Protein AF-A0A317JNQ4-F1 (afdb_monomer_lite)

Secondary structure (DSSP, 8-state):
---------------------TTHHHHHHHHHHHTT--HHHHHHHHHHHHHHHHHHTTEEEEEETTTTEEEEEE---

Structure (mmCIF, N/CA/C/O backbone):
data_AF-A0A317JNQ4-F1
#
_entry.id   AF-A0A317JNQ4-F1
#
loop_
_atom_site.group_PDB
_atom_site.id
_atom_site.type_symbol
_atom_site.label_atom_id
_atom_site.label_alt_id
_atom_site.label_comp_id
_atom_site.label_asym_id
_atom_site.label_entity_id
_atom_site.label_seq_id
_atom_site.pdbx_PDB_ins_code
_atom_site.Cartn_x
_atom_site.Cartn_y
_atom_site.Cartn_z
_atom_site.occupancy
_atom_site.B_iso_or_equiv
_atom_site.auth_seq_id
_atom_site.auth_comp_id
_atom_site.auth_asym_id
_atom_site.auth_atom_id
_atom_site.pdbx_PDB_model_num
ATOM 1 N N . MET A 1 1 ? 7.735 -23.300 -52.524 1.00 45.69 1 MET A N 1
ATOM 2 C CA . MET A 1 1 ? 8.970 -22.807 -51.884 1.00 45.69 1 MET A CA 1
ATOM 3 C C . MET A 1 1 ? 8.587 -21.668 -50.964 1.00 45.69 1 MET A C 1
ATOM 5 O O . MET A 1 1 ? 7.768 -20.844 -51.348 1.00 45.69 1 MET A O 1
ATOM 9 N N . SER A 1 2 ? 9.065 -21.749 -49.731 1.00 53.97 2 SER A N 1
ATOM 10 C CA . SER A 1 2 ? 8.692 -20.942 -48.572 1.00 53.97 2 SER A CA 1
ATOM 11 C C . SER A 1 2 ? 9.291 -19.538 -48.627 1.00 53.97 2 SER A C 1
ATOM 13 O O . SER A 1 2 ? 10.435 -19.414 -49.041 1.00 53.97 2 SER A O 1
ATOM 15 N N . ASP A 1 3 ? 8.586 -18.543 -48.083 1.00 52.62 3 ASP A N 1
ATOM 16 C CA . ASP A 1 3 ? 9.185 -17.735 -47.011 1.00 52.62 3 ASP A CA 1
ATOM 17 C C . ASP A 1 3 ? 8.100 -17.133 -46.086 1.00 52.62 3 ASP A C 1
ATOM 19 O O . ASP A 1 3 ? 7.390 -16.200 -46.469 1.00 52.62 3 ASP A O 1
ATOM 23 N N . PRO A 1 4 ? 7.902 -17.689 -44.876 1.00 56.59 4 PRO A N 1
ATOM 24 C CA . PRO A 1 4 ? 6.989 -17.182 -43.870 1.00 56.59 4 PRO A CA 1
ATOM 25 C C . PRO A 1 4 ? 7.767 -16.293 -42.896 1.00 56.59 4 PRO A C 1
ATOM 27 O O . PRO A 1 4 ? 7.963 -16.645 -41.736 1.00 56.59 4 PRO A O 1
ATOM 30 N N . SER A 1 5 ? 8.200 -15.118 -43.338 1.00 52.09 5 SER A N 1
ATOM 31 C CA . SER A 1 5 ? 8.810 -14.132 -42.440 1.00 52.09 5 SER A CA 1
ATOM 32 C C . SER A 1 5 ? 7.727 -13.346 -41.690 1.00 52.09 5 SER A C 1
ATOM 34 O O . SER A 1 5 ? 7.527 -12.144 -41.858 1.00 52.09 5 SER A O 1
ATOM 36 N N . ARG A 1 6 ? 6.986 -14.070 -40.843 1.00 52.69 6 ARG A N 1
ATOM 37 C CA . ARG A 1 6 ? 6.136 -13.507 -39.794 1.00 52.69 6 ARG A CA 1
ATOM 38 C C . ARG A 1 6 ? 7.091 -12.953 -38.738 1.00 52.69 6 ARG A C 1
ATOM 40 O O . ARG A 1 6 ? 7.625 -13.707 -37.931 1.00 52.69 6 ARG A O 1
ATOM 47 N N . SER A 1 7 ? 7.355 -11.650 -38.790 1.00 50.78 7 SER A N 1
ATOM 48 C CA . SER A 1 7 ? 8.115 -10.950 -37.755 1.00 50.78 7 SER A CA 1
ATOM 49 C C . SER A 1 7 ? 7.360 -11.071 -36.431 1.00 50.78 7 SER A C 1
ATOM 51 O O . SER A 1 7 ? 6.414 -10.333 -36.160 1.00 50.78 7 SER A O 1
ATOM 53 N N . SER A 1 8 ? 7.731 -12.061 -35.621 1.00 54.12 8 SER A N 1
ATOM 54 C CA . SER A 1 8 ? 7.374 -12.123 -34.210 1.00 54.12 8 SER A CA 1
ATOM 55 C C . SER A 1 8 ? 8.177 -11.044 -33.496 1.00 54.12 8 SER A C 1
ATOM 57 O O . SER A 1 8 ? 9.221 -11.323 -32.904 1.00 54.12 8 SER A O 1
ATOM 59 N N . ALA A 1 9 ? 7.712 -9.796 -33.590 1.00 51.81 9 ALA A N 1
ATOM 60 C CA . ALA A 1 9 ? 8.107 -8.757 -32.658 1.00 51.81 9 ALA A CA 1
ATOM 61 C C . ALA A 1 9 ? 7.780 -9.295 -31.261 1.00 51.81 9 ALA A C 1
ATOM 63 O O . ALA A 1 9 ? 6.617 -9.399 -30.878 1.00 51.81 9 ALA A O 1
ATOM 64 N N . LYS A 1 10 ? 8.810 -9.766 -30.553 1.00 46.69 10 LYS A N 1
ATOM 65 C CA . LYS A 1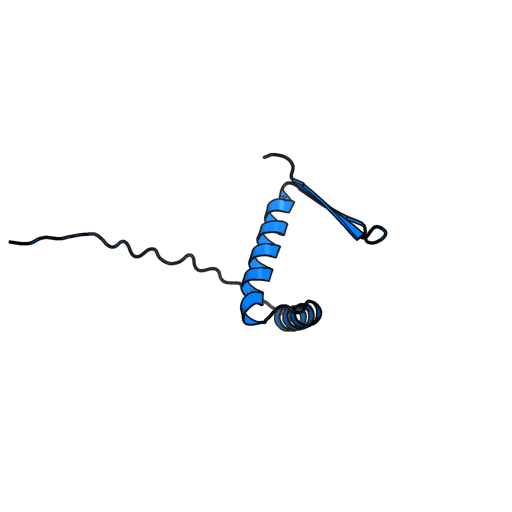 10 ? 8.701 -10.152 -29.153 1.00 46.69 10 LYS A CA 1
ATOM 66 C C . LYS A 1 10 ? 8.281 -8.890 -28.418 1.00 46.69 10 LYS A C 1
ATOM 68 O O . LYS A 1 10 ? 9.106 -7.998 -28.241 1.00 46.69 10 LYS A O 1
ATOM 73 N N . GLU A 1 11 ? 7.007 -8.806 -28.053 1.00 50.41 11 GLU A N 1
ATOM 74 C CA . GLU A 1 11 ? 6.527 -7.856 -27.060 1.00 50.41 11 GLU A CA 1
ATOM 75 C C . GLU A 1 11 ? 7.407 -8.060 -25.828 1.00 50.41 11 GLU A C 1
ATOM 77 O O . GLU A 1 11 ? 7.335 -9.086 -25.151 1.00 50.41 11 GLU A O 1
ATOM 82 N N . THR A 1 12 ? 8.350 -7.148 -25.602 1.00 48.06 12 THR A N 1
ATOM 83 C CA . THR A 1 12 ? 9.073 -7.090 -24.338 1.00 48.06 12 THR A CA 1
ATOM 84 C C . THR A 1 12 ? 8.013 -6.849 -23.276 1.00 48.06 12 THR A C 1
ATOM 86 O O . THR A 1 12 ? 7.380 -5.796 -23.332 1.00 48.06 12 THR A O 1
ATOM 89 N N . PRO A 1 13 ? 7.767 -7.798 -22.356 1.00 56.06 13 PRO A N 1
ATOM 90 C CA . PRO A 1 13 ? 6.767 -7.591 -21.325 1.00 56.06 13 PRO A CA 1
ATOM 91 C C . PRO A 1 13 ? 7.151 -6.335 -20.549 1.00 56.06 13 PRO A C 1
ATOM 93 O O . PRO A 1 13 ? 8.316 -6.185 -20.163 1.00 56.06 13 PRO A O 1
ATOM 96 N N . ASP A 1 14 ? 6.187 -5.435 -20.357 1.00 52.56 14 ASP A N 1
ATOM 97 C CA . ASP A 1 14 ? 6.376 -4.219 -19.574 1.00 52.56 14 ASP A CA 1
ATOM 98 C C . ASP A 1 14 ? 6.944 -4.598 -18.205 1.00 52.56 14 ASP A C 1
ATOM 100 O O . ASP A 1 14 ? 6.285 -5.206 -17.357 1.00 52.56 14 ASP A O 1
ATOM 104 N N . LYS A 1 15 ? 8.227 -4.295 -18.005 1.00 50.56 15 LYS A N 1
ATOM 105 C CA . LYS A 1 15 ? 8.943 -4.667 -16.792 1.00 50.56 15 LYS A CA 1
ATOM 106 C C . LYS A 1 15 ? 8.587 -3.666 -15.700 1.00 50.56 15 LYS A C 1
ATOM 108 O O . LYS A 1 15 ? 9.184 -2.597 -15.608 1.00 50.56 15 LYS A O 1
ATOM 113 N N . PHE A 1 16 ? 7.633 -4.025 -14.850 1.00 50.19 16 PHE A N 1
ATOM 114 C CA . PHE A 1 16 ? 7.317 -3.254 -13.654 1.00 50.19 16 PHE A CA 1
ATOM 115 C C . PHE A 1 16 ? 8.269 -3.645 -12.515 1.00 50.19 16 PHE A C 1
ATOM 117 O O . PHE A 1 16 ? 8.253 -4.781 -12.044 1.00 50.19 16 PHE A O 1
ATOM 124 N N . VAL A 1 17 ? 9.133 -2.716 -12.092 1.00 63.88 17 VAL A N 1
ATOM 125 C CA . VAL A 1 17 ? 10.077 -2.924 -10.981 1.00 63.88 17 VAL A CA 1
ATOM 126 C C . VAL A 1 17 ? 9.676 -2.028 -9.817 1.00 63.88 17 VAL A C 1
ATOM 128 O O . VAL A 1 17 ? 9.708 -0.805 -9.930 1.00 63.88 17 VAL A O 1
ATOM 131 N N . LEU A 1 18 ? 9.320 -2.648 -8.695 1.00 65.88 18 LEU A N 1
ATOM 132 C CA . LEU A 1 18 ? 9.039 -1.981 -7.427 1.00 65.88 18 LEU A CA 1
ATOM 133 C C . LEU A 1 18 ? 10.203 -2.239 -6.469 1.00 65.88 18 LEU A C 1
ATOM 135 O O . LEU A 1 18 ? 10.457 -3.383 -6.096 1.00 65.88 18 LEU A O 1
ATOM 139 N N . THR A 1 19 ? 10.901 -1.179 -6.070 1.00 72.94 19 THR A N 1
ATOM 140 C CA . THR A 1 19 ? 12.015 -1.264 -5.119 1.00 72.94 19 THR A CA 1
ATOM 141 C C . THR A 1 19 ? 11.598 -0.645 -3.794 1.00 72.94 19 THR A C 1
ATOM 143 O O . THR A 1 19 ? 11.256 0.534 -3.733 1.00 72.94 19 THR A O 1
ATOM 146 N N . PHE A 1 20 ? 11.664 -1.432 -2.724 1.00 73.50 20 PHE A N 1
ATOM 147 C CA . PHE A 1 20 ? 11.440 -0.963 -1.360 1.00 73.50 20 PHE A CA 1
ATOM 148 C C . PHE A 1 20 ? 12.785 -0.728 -0.674 1.00 73.50 20 PHE A C 1
ATOM 150 O O . PHE A 1 20 ? 13.663 -1.587 -0.713 1.00 73.50 20 PHE A O 1
ATOM 157 N N . THR A 1 21 ? 12.944 0.418 -0.021 1.00 80.50 21 THR A N 1
ATOM 158 C CA . THR A 1 21 ? 14.155 0.772 0.733 1.00 80.50 21 THR A CA 1
ATOM 159 C C . THR A 1 21 ? 13.858 0.837 2.233 1.00 80.50 21 THR A C 1
ATOM 161 O O . THR A 1 21 ? 12.699 0.889 2.647 1.00 80.50 21 THR A O 1
ATOM 164 N N . ASN A 1 22 ? 14.902 0.804 3.069 1.00 75.06 22 ASN A N 1
ATOM 165 C CA . ASN A 1 22 ? 14.828 1.087 4.512 1.00 75.06 22 ASN A CA 1
ATOM 166 C C . ASN A 1 22 ? 13.791 0.255 5.300 1.00 75.06 22 ASN A C 1
ATOM 168 O O . ASN A 1 22 ? 13.112 0.772 6.185 1.00 75.06 22 ASN A O 1
ATOM 172 N N . GLY A 1 23 ? 13.632 -1.030 4.968 1.00 80.12 23 GLY A N 1
ATOM 173 C CA . GLY A 1 23 ? 12.705 -1.927 5.673 1.00 80.12 23 GLY A CA 1
ATOM 174 C C . GLY A 1 23 ? 11.223 -1.734 5.327 1.00 80.12 23 GLY A C 1
ATOM 175 O O . GLY A 1 23 ? 10.373 -2.395 5.919 1.00 80.12 23 GLY A O 1
ATOM 176 N N . ALA A 1 24 ? 10.889 -0.890 4.344 1.00 81.50 24 ALA A N 1
ATOM 177 C CA . ALA A 1 24 ? 9.506 -0.676 3.913 1.00 81.50 24 ALA A CA 1
ATOM 178 C C . ALA A 1 24 ? 8.814 -1.967 3.436 1.00 81.50 24 ALA A C 1
ATOM 180 O O . ALA A 1 24 ? 7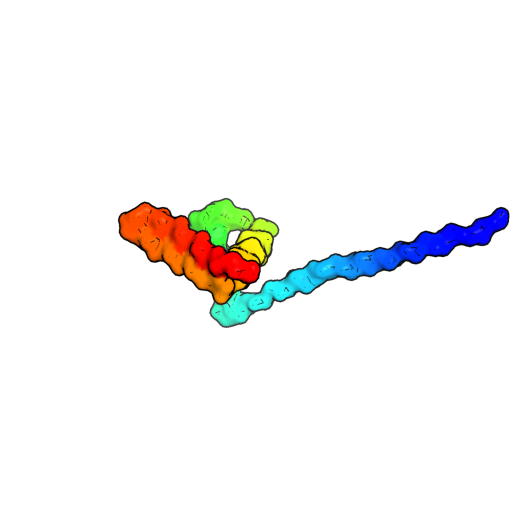.610 -2.116 3.625 1.00 81.50 24 ALA A O 1
ATOM 181 N N . LEU A 1 25 ? 9.571 -2.923 2.879 1.00 82.94 25 LEU A N 1
ATOM 182 C CA . LEU A 1 25 ? 9.033 -4.224 2.474 1.00 82.94 25 LEU A CA 1
ATOM 183 C C . LEU A 1 25 ? 8.507 -5.034 3.667 1.00 82.94 25 LEU A C 1
ATOM 185 O O . LEU A 1 25 ? 7.451 -5.644 3.549 1.00 82.94 25 LEU A O 1
ATOM 189 N N . ALA A 1 26 ? 9.210 -5.021 4.803 1.00 84.81 26 ALA A N 1
ATOM 190 C CA . ALA A 1 26 ? 8.799 -5.769 5.990 1.00 84.81 26 ALA A CA 1
ATOM 191 C C . ALA A 1 26 ? 7.481 -5.220 6.551 1.00 84.81 26 ALA A C 1
ATOM 193 O O . ALA A 1 26 ? 6.522 -5.965 6.712 1.00 84.81 26 ALA A O 1
ATOM 194 N N . LYS A 1 27 ? 7.382 -3.893 6.702 1.00 84.62 27 LYS A N 1
ATOM 195 C CA . LYS A 1 27 ? 6.136 -3.232 7.128 1.00 84.62 27 LYS A CA 1
ATOM 196 C C . LYS A 1 27 ? 4.974 -3.481 6.172 1.00 84.62 27 LYS A C 1
ATOM 198 O O . LYS A 1 27 ? 3.834 -3.629 6.592 1.00 84.62 27 LYS A O 1
ATOM 203 N N . LEU A 1 28 ? 5.252 -3.514 4.870 1.00 83.56 28 LEU A N 1
ATOM 204 C CA . LEU A 1 28 ? 4.237 -3.819 3.871 1.00 83.56 28 LEU A CA 1
ATOM 205 C C . LEU A 1 28 ? 3.755 -5.275 3.980 1.00 83.56 28 LEU A C 1
ATOM 207 O O . LEU A 1 28 ? 2.570 -5.533 3.797 1.00 83.56 28 LEU A O 1
ATOM 211 N N . GLN A 1 29 ? 4.654 -6.218 4.267 1.00 84.94 29 GLN A N 1
ATOM 212 C CA . GLN A 1 29 ? 4.305 -7.623 4.486 1.00 84.94 29 GLN A CA 1
ATOM 213 C C . GLN A 1 29 ? 3.491 -7.821 5.771 1.00 84.94 29 GLN A C 1
ATOM 215 O O . GLN A 1 29 ? 2.526 -8.581 5.748 1.00 84.94 29 GLN A O 1
ATOM 220 N N . GLU A 1 30 ? 3.824 -7.106 6.849 1.00 88.56 30 GLU A N 1
ATOM 221 C CA . GLU A 1 30 ? 3.029 -7.067 8.087 1.00 88.56 30 GLU A CA 1
ATOM 222 C C . GLU A 1 30 ? 1.607 -6.563 7.802 1.00 88.56 30 GLU A C 1
ATOM 224 O O . GLU A 1 30 ? 0.629 -7.240 8.107 1.00 88.56 30 GLU A O 1
ATOM 229 N N . LEU A 1 31 ? 1.488 -5.435 7.096 1.00 84.44 31 LEU A N 1
ATOM 230 C CA . LEU A 1 31 ? 0.195 -4.868 6.707 1.00 84.44 31 LEU A CA 1
ATOM 231 C C . LEU A 1 31 ? -0.607 -5.816 5.797 1.00 84.44 31 LEU A C 1
ATOM 233 O O . LEU A 1 31 ? -1.827 -5.924 5.901 1.00 84.44 31 LEU A O 1
ATOM 237 N N . ALA A 1 32 ? 0.074 -6.528 4.896 1.00 85.62 32 ALA A N 1
ATOM 238 C CA . ALA A 1 32 ? -0.553 -7.528 4.042 1.00 85.62 32 ALA A CA 1
ATOM 239 C C . ALA A 1 32 ? -1.140 -8.683 4.858 1.00 85.62 32 ALA A C 1
ATOM 241 O O . ALA A 1 32 ? -2.258 -9.110 4.577 1.00 85.62 32 ALA A O 1
ATOM 242 N N . GLN A 1 33 ? -0.420 -9.160 5.880 1.00 87.94 33 GLN A N 1
ATOM 243 C CA . GLN A 1 33 ? -0.932 -10.171 6.804 1.00 87.94 33 GLN A CA 1
ATOM 244 C C . GLN A 1 33 ? -2.148 -9.667 7.579 1.00 87.94 33 GLN A C 1
ATOM 246 O O . GLN A 1 33 ? -3.147 -10.381 7.643 1.00 87.94 33 GLN A O 1
ATOM 251 N N . GLU A 1 34 ? -2.100 -8.441 8.106 1.00 88.50 34 GLU A N 1
ATOM 252 C CA . GLU A 1 34 ? -3.233 -7.827 8.812 1.00 88.50 34 GLU A CA 1
ATOM 253 C C . GLU A 1 34 ? -4.486 -7.740 7.931 1.00 88.50 34 GLU A C 1
ATOM 255 O O . GLU A 1 34 ? -5.597 -7.991 8.395 1.00 88.50 34 GLU A O 1
ATOM 260 N N . PHE A 1 35 ? -4.317 -7.446 6.640 1.00 84.12 35 PHE A N 1
ATOM 261 C CA . PHE A 1 35 ? -5.417 -7.361 5.675 1.00 84.12 35 PHE A CA 1
ATOM 262 C C . PHE A 1 35 ? -5.793 -8.703 5.030 1.00 84.12 35 PHE A C 1
ATOM 264 O O . PHE A 1 35 ? -6.647 -8.736 4.142 1.00 84.12 35 PHE A O 1
ATOM 271 N N . GLY A 1 36 ? -5.165 -9.811 5.439 1.00 89.06 36 GLY A N 1
ATOM 272 C CA . GLY A 1 36 ? -5.409 -11.135 4.861 1.00 89.06 36 GLY A CA 1
ATOM 273 C C . GLY A 1 36 ? -5.018 -11.243 3.382 1.00 89.06 36 GLY A C 1
ATOM 274 O O . GLY A 1 36 ? -5.570 -12.065 2.651 1.00 89.06 36 GLY A O 1
ATOM 275 N N . VAL A 1 37 ? -4.089 -10.406 2.916 1.00 88.88 37 VAL A N 1
ATOM 276 C CA . VAL A 1 37 ? -3.589 -10.398 1.540 1.00 88.88 37 VAL A CA 1
ATOM 277 C C . VAL A 1 37 ? -2.473 -11.440 1.401 1.00 88.88 37 VAL A C 1
ATOM 279 O O . VAL A 1 37 ? -1.430 -11.314 2.045 1.00 88.88 37 VAL A O 1
ATOM 282 N N . PRO A 1 38 ? -2.631 -12.448 0.522 1.00 87.12 38 PRO A N 1
ATOM 283 C CA . PRO A 1 38 ? -1.574 -13.413 0.244 1.00 87.12 38 PRO A CA 1
ATOM 284 C C . PRO A 1 38 ? -0.322 -12.730 -0.316 1.00 87.12 38 PRO A C 1
ATOM 286 O O . PRO A 1 38 ? -0.421 -11.853 -1.177 1.00 87.12 38 PRO A O 1
ATOM 289 N N . GLN A 1 39 ? 0.864 -13.169 0.113 1.00 80.12 39 GLN A N 1
ATOM 290 C CA . GLN A 1 39 ? 2.142 -12.555 -0.274 1.00 80.12 39 GLN A CA 1
ATOM 291 C C . GLN A 1 39 ? 2.366 -12.545 -1.797 1.00 80.12 39 GLN A C 1
ATOM 293 O O . GLN A 1 39 ? 2.861 -11.564 -2.346 1.00 80.12 39 GLN A O 1
ATOM 298 N N . GLU A 1 40 ? 1.929 -13.594 -2.495 1.00 83.12 40 GLU A N 1
ATOM 299 C CA . GLU A 1 40 ? 1.948 -13.701 -3.963 1.00 83.12 40 GLU A CA 1
ATOM 300 C C . GLU A 1 40 ? 1.119 -12.617 -4.675 1.00 83.12 40 GLU A C 1
ATOM 302 O O . GLU A 1 40 ? 1.412 -12.262 -5.813 1.00 83.12 40 GLU A O 1
ATOM 307 N N . ARG A 1 41 ? 0.112 -12.047 -3.996 1.00 83.69 41 ARG A N 1
ATOM 308 C CA . ARG A 1 41 ? -0.739 -10.960 -4.509 1.00 83.69 41 ARG A CA 1
ATOM 309 C C . ARG A 1 41 ? -0.281 -9.578 -4.056 1.00 83.69 41 ARG A C 1
ATOM 311 O O . ARG A 1 41 ? -0.831 -8.576 -4.512 1.00 83.69 41 ARG A O 1
ATOM 318 N N . LEU A 1 42 ? 0.714 -9.501 -3.173 1.00 81.62 42 LEU A N 1
ATOM 319 C CA . LEU A 1 42 ? 1.143 -8.245 -2.566 1.00 81.62 42 LEU A CA 1
ATOM 320 C C . LEU A 1 42 ? 1.650 -7.247 -3.611 1.00 81.62 42 LEU A C 1
ATOM 322 O O . LEU A 1 42 ? 1.275 -6.077 -3.575 1.00 81.62 42 LEU A O 1
ATOM 326 N N . GLY A 1 43 ? 2.446 -7.718 -4.576 1.00 80.50 43 GLY A N 1
ATOM 327 C CA . GLY A 1 43 ? 2.948 -6.886 -5.673 1.00 80.50 43 GLY A CA 1
ATOM 328 C C . GLY A 1 43 ? 1.821 -6.236 -6.480 1.00 80.50 43 GLY A C 1
ATOM 329 O O . GLY A 1 43 ? 1.847 -5.026 -6.708 1.00 80.50 43 GLY A O 1
ATOM 330 N N . ASP A 1 44 ? 0.792 -7.012 -6.826 1.00 82.06 44 ASP A N 1
ATOM 331 C CA . ASP A 1 44 ? -0.376 -6.531 -7.570 1.00 82.06 44 ASP A CA 1
ATOM 332 C C . AS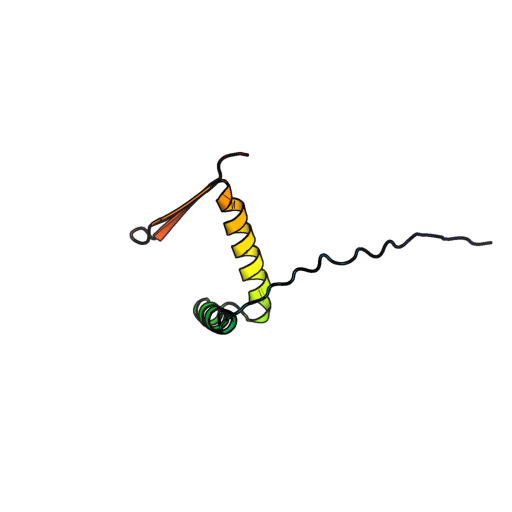P A 1 44 ? -1.201 -5.517 -6.774 1.00 82.06 44 ASP A C 1
ATOM 334 O O . ASP A 1 44 ? -1.638 -4.501 -7.323 1.00 82.06 44 ASP A O 1
ATOM 338 N N . VAL A 1 45 ? -1.416 -5.770 -5.479 1.00 84.62 45 VAL A N 1
ATOM 339 C CA . VAL A 1 45 ? -2.151 -4.855 -4.593 1.00 84.62 45 VAL A CA 1
ATOM 340 C C . VAL A 1 45 ? -1.417 -3.523 -4.473 1.00 84.62 45 VAL A C 1
ATOM 342 O O . VAL A 1 45 ? -2.032 -2.470 -4.647 1.00 84.62 45 VAL A O 1
ATOM 345 N N . VAL A 1 46 ? -0.098 -3.551 -4.262 1.00 83.06 46 VAL A N 1
ATOM 346 C CA . VAL A 1 46 ? 0.709 -2.325 -4.194 1.00 83.06 46 VAL A CA 1
ATOM 347 C C . VAL A 1 46 ? 0.709 -1.588 -5.526 1.00 83.06 46 VAL A C 1
ATOM 349 O O . VAL A 1 46 ? 0.494 -0.378 -5.545 1.00 83.06 46 VAL A O 1
ATOM 352 N N . ALA A 1 47 ? 0.885 -2.288 -6.647 1.00 80.69 47 ALA A N 1
ATOM 353 C CA . ALA A 1 47 ? 0.865 -1.666 -7.967 1.00 80.69 47 ALA A CA 1
ATOM 354 C C . ALA A 1 47 ? -0.475 -0.968 -8.253 1.00 80.69 47 ALA A C 1
ATOM 356 O O . ALA A 1 47 ? -0.496 0.166 -8.734 1.00 80.69 47 ALA A O 1
ATOM 357 N N . LYS A 1 48 ? -1.603 -1.60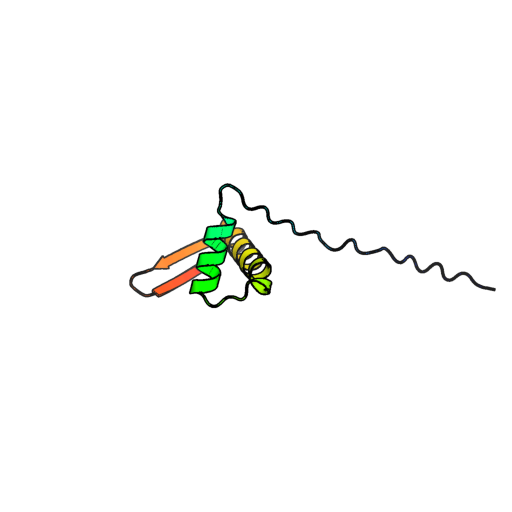9 -7.917 1.00 83.19 48 LYS A N 1
ATOM 358 C CA . LYS A 1 48 ? -2.940 -1.006 -8.040 1.00 83.19 48 LYS A CA 1
ATOM 359 C C . LYS A 1 48 ? -3.107 0.198 -7.113 1.00 83.19 48 LYS A C 1
ATOM 361 O O . LYS A 1 48 ? -3.591 1.232 -7.565 1.00 83.19 48 LYS A O 1
ATOM 366 N N . GLY A 1 49 ? -2.658 0.099 -5.861 1.00 82.25 49 GLY A N 1
ATOM 367 C CA . GLY A 1 49 ? -2.682 1.211 -4.907 1.00 82.25 49 GLY A CA 1
ATOM 368 C C . GLY A 1 49 ? -1.884 2.422 -5.396 1.00 82.25 49 GLY A C 1
ATOM 369 O O . GLY A 1 49 ? -2.379 3.546 -5.357 1.00 82.25 49 GLY A O 1
ATOM 370 N N . LEU A 1 50 ? -0.691 2.199 -5.952 1.00 79.12 50 LEU A N 1
ATOM 371 C CA . LEU A 1 50 ? 0.131 3.262 -6.535 1.00 79.12 50 LEU A CA 1
ATOM 372 C C . LEU A 1 50 ? -0.524 3.906 -7.759 1.00 79.12 50 LEU A C 1
ATOM 374 O O . LEU A 1 50 ? -0.454 5.122 -7.894 1.00 79.12 50 LEU A O 1
ATOM 378 N N . LYS A 1 51 ? -1.207 3.134 -8.616 1.00 77.50 51 LYS A N 1
ATOM 379 C CA . LYS A 1 51 ? -1.989 3.692 -9.735 1.00 77.50 51 LYS A CA 1
ATOM 380 C C . LYS A 1 51 ? -3.147 4.565 -9.249 1.00 77.50 51 LYS A C 1
ATOM 382 O O . LYS A 1 51 ? -3.397 5.611 -9.833 1.00 77.50 51 LYS A O 1
ATOM 387 N N . ILE A 1 52 ? -3.831 4.169 -8.174 1.00 74.75 52 ILE A N 1
ATOM 388 C CA . ILE A 1 52 ? -4.888 4.984 -7.552 1.00 74.75 52 ILE A CA 1
ATOM 389 C C . ILE A 1 52 ? -4.299 6.283 -6.985 1.00 74.75 52 ILE A C 1
ATOM 391 O O . ILE A 1 52 ? -4.860 7.356 -7.200 1.00 74.75 52 ILE A O 1
ATOM 395 N N . LEU A 1 53 ? -3.146 6.209 -6.313 1.00 72.69 53 LEU A N 1
ATOM 396 C CA . LEU A 1 53 ? -2.437 7.396 -5.828 1.00 72.69 53 LEU A CA 1
ATOM 397 C C . LEU A 1 53 ? -1.976 8.301 -6.978 1.00 72.69 53 LEU A C 1
ATOM 399 O O . LEU A 1 53 ? -2.076 9.520 -6.873 1.00 72.69 53 LEU A O 1
ATOM 403 N N . ASP A 1 54 ? -1.517 7.731 -8.087 1.00 74.25 54 ASP A N 1
ATOM 404 C CA . ASP A 1 54 ? -1.129 8.492 -9.273 1.00 74.25 54 ASP A CA 1
ATOM 405 C C . ASP A 1 54 ? -2.330 9.205 -9.909 1.00 74.25 54 ASP A C 1
ATOM 407 O O . ASP A 1 54 ? -2.271 10.409 -10.149 1.00 74.25 54 ASP A O 1
ATOM 411 N N . LEU A 1 55 ? -3.463 8.509 -10.054 1.00 69.06 55 LEU A N 1
ATOM 412 C CA . LEU A 1 55 ? -4.737 9.104 -10.475 1.00 69.06 55 LEU A CA 1
ATOM 413 C C . LEU A 1 55 ? -5.172 10.243 -9.544 1.00 69.06 55 LEU A C 1
ATOM 415 O O . LEU A 1 55 ? -5.682 11.267 -9.999 1.00 69.06 55 LEU A O 1
ATOM 419 N N . SER A 1 56 ? -4.924 10.098 -8.241 1.00 67.38 56 SER A N 1
ATOM 420 C CA . SER A 1 56 ? -5.260 11.124 -7.257 1.00 67.38 56 SER A CA 1
ATOM 421 C C . SER A 1 56 ? -4.393 12.377 -7.318 1.00 67.38 56 SER A C 1
ATOM 423 O O . SER A 1 56 ? -4.796 13.394 -6.763 1.00 67.38 56 SER A O 1
ATOM 425 N N . LYS A 1 57 ? -3.253 12.369 -8.024 1.00 69.94 57 LYS A N 1
ATOM 426 C CA . LYS A 1 57 ? -2.463 13.596 -8.243 1.00 69.94 57 LYS A CA 1
ATOM 427 C C . LYS A 1 57 ? -3.261 14.669 -8.988 1.00 69.94 57 LYS A C 1
ATOM 429 O O . LYS A 1 57 ? -3.011 15.853 -8.793 1.00 69.94 57 LYS A O 1
ATOM 434 N N . ASN A 1 58 ? -4.244 14.251 -9.787 1.00 68.88 58 ASN A N 1
ATOM 435 C CA . ASN A 1 58 ? -5.178 15.132 -10.492 1.00 68.88 58 ASN A CA 1
ATOM 436 C C . ASN A 1 58 ? -6.517 15.289 -9.742 1.00 68.88 58 ASN A C 1
ATOM 438 O O . ASN A 1 58 ? -7.495 15.790 -10.292 1.00 68.88 58 ASN A O 1
ATOM 442 N N . GLY A 1 59 ? -6.586 14.846 -8.488 1.00 68.75 59 GLY A N 1
ATOM 443 C CA . GLY A 1 59 ? -7.804 14.785 -7.694 1.00 68.75 59 GLY A CA 1
ATOM 444 C C . GLY A 1 59 ? -7.582 15.096 -6.215 1.00 68.75 59 GLY A C 1
ATOM 445 O O . GLY A 1 59 ? -6.561 15.645 -5.807 1.00 68.75 59 GLY A O 1
ATOM 446 N N . LYS A 1 60 ? -8.575 14.760 -5.398 1.00 69.31 60 LYS A N 1
ATOM 447 C CA . LYS A 1 60 ? -8.567 14.875 -3.944 1.00 69.31 60 LYS A CA 1
ATOM 448 C C . LYS A 1 60 ? -9.069 13.561 -3.353 1.00 69.31 60 LYS A C 1
ATOM 450 O O . LYS A 1 60 ? -10.189 13.143 -3.633 1.00 69.31 60 LYS A O 1
ATOM 455 N N . ILE A 1 61 ? -8.243 12.921 -2.527 1.00 68.12 61 ILE A N 1
ATOM 456 C CA . ILE A 1 61 ? -8.679 11.817 -1.663 1.00 68.12 61 ILE A CA 1
ATOM 457 C C . ILE A 1 61 ? -9.053 12.426 -0.312 1.00 68.12 61 ILE A C 1
ATOM 459 O O . ILE A 1 61 ? -8.226 13.080 0.326 1.00 68.12 61 ILE A O 1
ATOM 463 N N . ILE A 1 62 ? -10.293 12.221 0.121 1.00 71.12 62 ILE A N 1
ATOM 464 C CA . ILE A 1 62 ? -10.783 12.585 1.451 1.00 71.12 62 ILE A CA 1
ATOM 465 C C . ILE A 1 62 ? -10.997 11.283 2.221 1.00 71.12 62 ILE A C 1
ATOM 467 O O . ILE A 1 62 ? -11.751 10.414 1.789 1.00 71.12 62 ILE A O 1
ATOM 471 N N . ILE A 1 63 ? -10.310 11.151 3.354 1.00 70.69 63 ILE A N 1
ATOM 472 C CA . ILE A 1 63 ? -10.462 10.019 4.271 1.00 70.69 63 ILE A CA 1
ATOM 473 C C . ILE A 1 63 ? -11.066 10.571 5.558 1.00 70.69 63 ILE A C 1
ATOM 475 O O . ILE A 1 63 ? -10.364 11.219 6.338 1.00 70.69 63 ILE A O 1
ATOM 479 N N . ASP A 1 64 ? -12.355 10.328 5.778 1.00 71.94 64 ASP A N 1
ATOM 480 C CA . ASP A 1 64 ? -13.006 10.623 7.051 1.00 71.94 64 ASP A CA 1
ATOM 481 C C . ASP A 1 64 ? -12.981 9.370 7.930 1.00 71.94 64 ASP A C 1
ATOM 483 O O . AS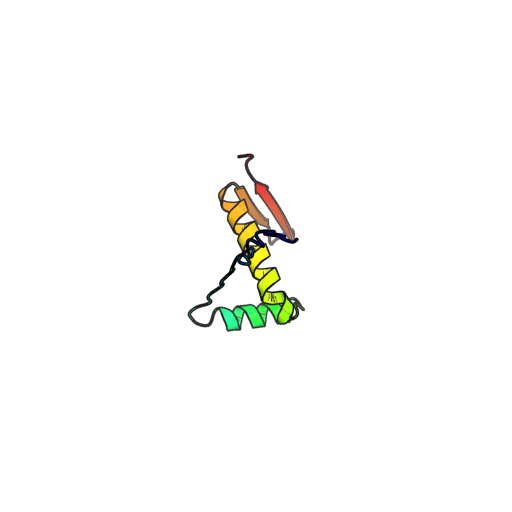P A 1 64 ? -13.752 8.429 7.753 1.00 71.94 64 ASP A O 1
ATOM 487 N N . LYS A 1 65 ? -12.060 9.364 8.897 1.00 71.00 65 LYS A N 1
ATOM 488 C CA . LYS A 1 65 ? -11.888 8.259 9.852 1.00 71.00 65 LYS A CA 1
ATOM 489 C C . LYS A 1 65 ? -13.016 8.167 10.883 1.00 71.00 65 LYS A C 1
ATOM 491 O O . LYS A 1 65 ? -13.099 7.172 11.589 1.00 71.00 65 LYS A O 1
ATOM 496 N N . THR A 1 66 ? -13.848 9.199 10.987 1.00 73.44 66 THR A N 1
ATOM 497 C CA . THR A 1 66 ? -14.960 9.286 11.944 1.00 73.44 66 THR A CA 1
ATOM 498 C C . THR A 1 66 ? -16.212 8.620 11.393 1.00 73.44 66 THR A C 1
ATOM 500 O O . THR A 1 66 ? -16.984 8.036 12.145 1.00 73.44 66 THR A O 1
ATOM 503 N N . THR A 1 67 ? -16.411 8.718 10.077 1.00 74.88 67 THR A N 1
ATOM 504 C CA . THR A 1 67 ? -17.576 8.169 9.366 1.00 74.88 67 THR A CA 1
ATOM 505 C C . THR A 1 67 ? -17.232 6.963 8.493 1.00 74.88 67 THR A C 1
ATOM 507 O O . THR A 1 67 ? -18.093 6.476 7.767 1.00 74.88 67 THR A O 1
ATOM 510 N N . GLU A 1 68 ? -15.976 6.504 8.529 1.00 74.00 68 GLU A N 1
ATOM 511 C CA . GLU A 1 68 ? -15.420 5.464 7.647 1.00 74.00 68 GLU A CA 1
ATOM 512 C C . GLU A 1 68 ? -15.610 5.760 6.145 1.00 74.00 68 GLU A C 1
ATOM 514 O O . GLU A 1 68 ? -15.518 4.875 5.293 1.00 74.00 68 GLU A O 1
ATOM 519 N N . LYS A 1 69 ? -15.849 7.028 5.790 1.00 72.62 69 LYS A N 1
ATOM 520 C CA . LYS A 1 69 ? -16.080 7.448 4.411 1.00 72.62 69 LYS A CA 1
ATOM 521 C C . LYS A 1 69 ? -14.747 7.687 3.702 1.00 72.62 69 LYS A C 1
ATOM 523 O O . LYS A 1 69 ? -13.948 8.533 4.109 1.00 72.62 69 LYS A O 1
ATOM 528 N N . LEU A 1 70 ? -14.541 6.984 2.589 1.00 70.56 70 LEU A N 1
ATOM 529 C CA . LEU A 1 70 ? -13.514 7.306 1.599 1.00 70.56 70 LEU A CA 1
ATOM 530 C C . LEU A 1 70 ? -14.170 7.962 0.386 1.00 70.56 70 LEU A C 1
ATOM 532 O O . LEU A 1 70 ? -15.063 7.387 -0.234 1.00 70.56 70 LEU A O 1
ATOM 536 N N . GLU A 1 71 ? -13.706 9.154 0.028 1.00 70.75 71 GLU A N 1
ATOM 537 C CA . GLU A 1 71 ? -14.189 9.894 -1.134 1.00 70.75 71 GLU A CA 1
ATOM 538 C C . GLU A 1 71 ? -13.008 10.223 -2.051 1.00 70.75 71 GLU A C 1
ATOM 540 O O . GLU A 1 71 ? -11.993 10.765 -1.610 1.00 70.75 71 GLU A O 1
ATOM 545 N N . VAL A 1 72 ? -13.122 9.853 -3.327 1.00 67.00 72 VAL A N 1
ATOM 546 C CA . VAL A 1 72 ? -12.098 10.098 -4.347 1.00 67.00 72 VAL A CA 1
ATOM 547 C C . VAL A 1 72 ? -12.712 10.994 -5.413 1.00 67.00 72 VAL A C 1
ATOM 549 O O . VAL A 1 72 ? -13.524 10.543 -6.217 1.00 67.00 72 VAL A O 1
ATOM 552 N N . ASP A 1 73 ? -12.330 12.267 -5.402 1.00 70.62 73 ASP A N 1
ATOM 553 C CA . ASP A 1 73 ? -12.747 13.261 -6.389 1.00 70.62 73 ASP A CA 1
ATOM 554 C C . ASP A 1 73 ? -11.614 13.465 -7.397 1.00 70.62 73 ASP A C 1
ATOM 556 O O . ASP A 1 73 ? -10.601 14.084 -7.080 1.00 70.62 73 ASP A O 1
ATOM 560 N N . ILE A 1 74 ? -11.735 12.905 -8.598 1.00 67.88 74 ILE A N 1
ATOM 561 C CA . ILE A 1 74 ? -10.759 13.119 -9.672 1.00 67.88 74 ILE A CA 1
ATOM 562 C C . ILE A 1 74 ? -11.284 14.275 -10.520 1.00 67.88 74 ILE A C 1
ATOM 564 O O . ILE A 1 74 ? -12.313 14.126 -11.185 1.00 67.88 74 ILE A O 1
ATOM 568 N N . LYS A 1 75 ? -10.586 15.423 -10.531 1.00 64.38 75 LYS A N 1
ATOM 569 C CA . LYS A 1 75 ? -10.947 16.501 -11.459 1.00 64.38 75 LYS A CA 1
ATOM 570 C C . LYS A 1 75 ? -10.802 15.941 -12.871 1.00 64.38 75 LYS A C 1
ATOM 572 O O . LYS A 1 75 ? -9.756 15.384 -13.200 1.00 64.38 75 LYS A O 1
AT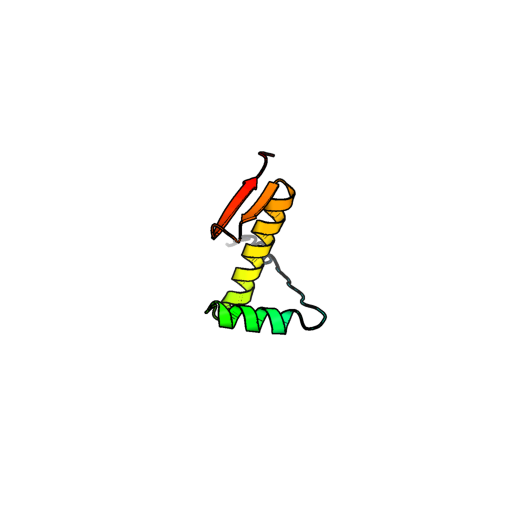OM 577 N N . LYS A 1 76 ? -11.855 16.054 -13.688 1.00 57.91 76 LYS A N 1
ATOM 578 C CA . LYS A 1 76 ? -11.785 15.695 -15.111 1.00 57.91 76 LYS A CA 1
ATOM 579 C C . LYS A 1 76 ? -10.588 16.427 -15.728 1.00 57.91 76 LYS A C 1
ATOM 581 O O . LYS A 1 76 ? -10.552 17.655 -15.665 1.00 57.91 76 LYS A O 1
ATOM 586 N N . LEU A 1 77 ? -9.623 15.652 -16.231 1.00 52.88 77 LEU A N 1
ATOM 587 C CA . LEU A 1 77 ? -8.538 16.132 -17.090 1.00 52.88 77 LEU A CA 1
ATOM 588 C C . LEU A 1 77 ? -9.119 16.772 -18.353 1.00 52.88 77 LEU A C 1
ATOM 590 O O . LEU A 1 77 ? -10.122 16.220 -18.869 1.00 52.88 77 LEU A O 1
#

pLDDT: mean 71.3, std 12.49, range [45.69, 89.06]

InterPro domains:
  IPR036676 PurM-like, C-terminal domain superfamily [SSF56042] (4-70)

Sequence (77 aa):
MSDPSRSSAKETPDKFVLTFTNGALAKLQELAQEFGVPQERLGDVVAKGLKILDLSKNGKIIIDKTTEKLEVDIKKL

Radius of gyration: 20.02 Å; chains: 1; bounding box: 32×39×64 Å

Foldseek 3Di:
DDDPPPPPPPPPPPDDDDDDPDCVVVVLVVVCVVVVHDPVCSVVVVVVVVVLVVQCVQWDWDQDPPVRDTDTGRDDD

Organism: NCBI:txid2081795